Protein AF-A0A382YNT8-F1 (afdb_monomer)

InterPro domains:
  IPR006640 SprT-like [PF10263] (26-95)

Radius of gyration: 12.96 Å; Cα contacts (8 Å, |Δi|>4): 116; chains: 1; bounding box: 31×22×37 Å

Nearest PDB structures (foldseek):
  4qhi-assembly2_C  TM=8.032E-01  e=2.439E-04  Methanocaldococcus jannaschii DSM 2661
  4jiu-assembly1_A  TM=8.116E-01  e=7.242E-03  Pyrococcus abyssi GE5
  4jix-assembly1_A  TM=7.900E-01  e=1.741E-02  Methanocaldococcus jannaschii DSM 2661
  6mdx-assembly1_A  TM=7.678E-01  e=1.846E-02  Homo sapiens
  4jix-assembly1_B  TM=7.313E-01  e=2.332E-02  Methanocaldococcus jannaschii DSM 2661

Foldseek 3Di:
DPPPVVVVLLVLLCVLCVVLVNNVCSVQAAEEEDCVPPPDQWDEPQVSNYIYGHPCCSPVVVVCVSVRSNQRVLSNSLCVVPNPDDDRVHPSSVVD

Secondary structure (DSSP, 8-state):
--GGGHHHHHHHHHHHHHHHT-GGGGGG-EEEE-TT--S-SEEEEGGGTEEEE-GGGGTTTGGGHHHHHHHHHHHHHHHHHH-S-PPTT-HHHHT-

Mean predicted aligned error: 4.01 Å

pLDDT: mean 91.77, std 11.63, range [40.69, 98.25]

Sequence (96 aa):
MNFGRTTEIGPVVSRLCELWGIESIEDEITIEFSSRLTRSLGRTEPTKKTVRLNPDLLASLSKHLEEVLCHEIAHIATVQKYGESPLPHGKEWQSL

Structure (mmCIF, N/CA/C/O backbone):
data_AF-A0A382YNT8-F1
#
_entry.id   AF-A0A382YNT8-F1
#
loop_
_atom_site.group_PDB
_atom_site.id
_atom_site.type_symbol
_atom_site.label_atom_id
_atom_site.label_alt_id
_atom_site.label_comp_id
_atom_site.label_asym_id
_atom_site.label_entity_id
_atom_site.label_seq_id
_atom_site.pdb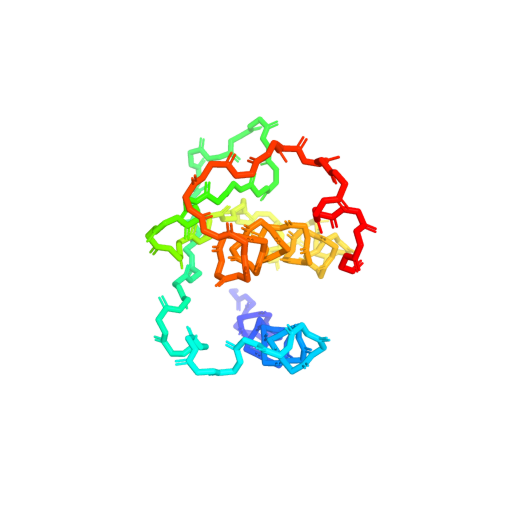x_PDB_ins_code
_atom_site.Cartn_x
_atom_site.Cartn_y
_atom_site.Cartn_z
_atom_site.occupancy
_atom_site.B_iso_or_equiv
_atom_site.auth_seq_id
_atom_site.auth_comp_id
_atom_site.auth_asym_id
_atom_site.auth_atom_id
_atom_site.pdbx_PDB_model_num
ATOM 1 N N . MET A 1 1 ? 11.243 -0.067 -20.800 1.00 40.69 1 MET A N 1
ATOM 2 C CA . MET A 1 1 ? 10.432 0.542 -19.722 1.00 40.69 1 MET A CA 1
ATOM 3 C C . MET A 1 1 ? 9.129 -0.243 -19.651 1.00 40.69 1 MET A C 1
ATOM 5 O O . MET A 1 1 ? 8.400 -0.249 -20.632 1.00 40.69 1 MET A O 1
ATOM 9 N N . ASN A 1 2 ? 8.904 -1.010 -18.579 1.00 44.53 2 ASN A N 1
ATOM 10 C CA . ASN A 1 2 ? 7.731 -1.884 -18.435 1.00 44.53 2 ASN A CA 1
ATOM 11 C C . ASN A 1 2 ? 6.557 -1.091 -17.850 1.00 44.53 2 ASN A C 1
ATOM 13 O O . ASN A 1 2 ? 6.389 -1.035 -16.637 1.00 44.53 2 ASN A O 1
ATOM 17 N N . PHE A 1 3 ? 5.755 -0.479 -18.720 1.00 50.22 3 PHE A N 1
ATOM 18 C CA . PHE A 1 3 ? 4.550 0.266 -18.332 1.00 50.22 3 PHE A CA 1
ATOM 19 C C . PHE A 1 3 ? 3.413 -0.640 -17.822 1.00 50.22 3 PHE A C 1
ATOM 21 O O . PHE A 1 3 ? 2.563 -0.189 -17.065 1.00 50.22 3 PHE A O 1
ATOM 28 N N . GLY A 1 4 ? 3.422 -1.930 -18.174 1.00 53.53 4 GLY A N 1
ATOM 29 C CA . GLY A 1 4 ? 2.348 -2.875 -17.842 1.00 53.53 4 GLY A CA 1
ATOM 30 C C . GLY A 1 4 ? 2.312 -3.389 -16.400 1.00 53.53 4 GLY A C 1
ATOM 31 O O . GLY A 1 4 ? 1.512 -4.262 -16.113 1.00 53.53 4 GLY A O 1
ATOM 32 N N . ARG A 1 5 ? 3.183 -2.924 -15.494 1.00 58.66 5 ARG A N 1
ATOM 33 C CA . ARG A 1 5 ? 3.119 -3.314 -14.068 1.00 58.66 5 ARG A CA 1
ATOM 34 C C . ARG A 1 5 ? 2.645 -2.222 -13.134 1.00 58.66 5 ARG A C 1
ATOM 36 O O . ARG A 1 5 ? 2.162 -2.527 -12.053 1.00 58.66 5 ARG A O 1
ATOM 43 N N . THR A 1 6 ? 2.690 -0.970 -13.572 1.00 62.91 6 THR A N 1
ATOM 44 C CA . THR A 1 6 ? 1.969 0.105 -12.887 1.00 62.91 6 THR A CA 1
ATOM 45 C C . THR A 1 6 ? 0.456 -0.126 -12.970 1.00 62.91 6 THR A C 1
ATOM 47 O O . THR A 1 6 ? -0.259 0.201 -12.032 1.00 62.91 6 THR A O 1
ATOM 50 N N . THR A 1 7 ? -0.021 -0.767 -14.044 1.00 64.75 7 THR A N 1
ATOM 51 C CA . THR A 1 7 ? -1.433 -1.135 -14.229 1.00 64.75 7 THR A CA 1
ATOM 52 C C . THR A 1 7 ? -1.923 -2.213 -13.263 1.00 64.75 7 THR A C 1
ATOM 54 O O . THR A 1 7 ? -3.112 -2.248 -12.985 1.00 64.75 7 THR A O 1
ATOM 57 N N . GLU A 1 8 ? -1.033 -3.050 -12.716 1.00 81.19 8 GLU A N 1
ATOM 58 C CA . GLU A 1 8 ? -1.392 -4.109 -11.754 1.00 81.19 8 GLU A CA 1
ATOM 59 C C . GLU A 1 8 ? -1.605 -3.570 -10.331 1.00 81.19 8 GLU A C 1
ATOM 61 O O . GLU A 1 8 ? -2.250 -4.214 -9.510 1.00 81.19 8 GLU A O 1
ATOM 66 N N . ILE A 1 9 ? -1.075 -2.382 -10.023 1.00 91.81 9 ILE A N 1
ATOM 67 C CA . ILE A 1 9 ? -1.136 -1.815 -8.670 1.00 91.81 9 ILE A CA 1
ATOM 68 C C . ILE A 1 9 ? -2.570 -1.434 -8.310 1.00 91.81 9 ILE A C 1
ATOM 70 O O . ILE A 1 9 ? -3.036 -1.810 -7.241 1.00 91.81 9 ILE A O 1
ATOM 74 N N . GLY A 1 10 ? -3.267 -0.724 -9.204 1.00 93.88 10 GLY A N 1
ATOM 75 C CA . GLY A 1 10 ? -4.640 -0.262 -8.974 1.00 93.88 10 GLY A CA 1
ATOM 76 C C . GLY A 1 10 ? -5.587 -1.405 -8.595 1.00 93.88 10 GLY A C 1
ATOM 77 O O . GLY A 1 10 ? -6.100 -1.395 -7.483 1.00 93.88 10 GLY A O 1
ATOM 78 N N . PRO A 1 11 ? -5.738 -2.448 -9.434 1.00 95.69 11 PRO A N 1
ATOM 79 C CA . PRO A 1 11 ? -6.602 -3.587 -9.127 1.00 95.69 11 PRO A CA 1
ATOM 80 C C . PRO A 1 11 ? -6.258 -4.307 -7.815 1.00 95.69 11 PRO A C 1
ATOM 82 O O . PRO A 1 11 ? -7.158 -4.766 -7.114 1.00 95.69 11 PRO A O 1
ATOM 85 N N . VAL A 1 12 ? -4.969 -4.412 -7.463 1.00 96.38 12 VAL A N 1
ATOM 86 C CA . VAL A 1 12 ? -4.548 -4.997 -6.179 1.00 96.38 12 VAL A CA 1
ATOM 87 C C . VAL A 1 12 ? -4.967 -4.103 -5.013 1.00 96.38 12 VAL A C 1
ATOM 89 O O . VAL A 1 12 ? -5.501 -4.616 -4.033 1.00 96.38 12 VAL A O 1
ATOM 92 N N . VAL A 1 13 ? -4.766 -2.785 -5.115 1.00 97.44 13 VAL A N 1
ATOM 93 C CA . VAL A 1 13 ? -5.189 -1.818 -4.091 1.00 97.44 13 VAL A CA 1
ATOM 94 C C . VAL A 1 13 ? -6.703 -1.872 -3.896 1.00 97.44 13 VAL A C 1
ATOM 96 O O . VAL A 1 13 ? -7.134 -2.063 -2.761 1.00 97.44 13 VAL A O 1
ATOM 99 N N . SER A 1 14 ? -7.493 -1.797 -4.972 1.00 97.62 14 SER A N 1
ATOM 100 C CA . SER A 1 14 ? -8.961 -1.851 -4.906 1.00 97.62 14 SER A CA 1
ATOM 101 C C . SER A 1 14 ? -9.441 -3.129 -4.219 1.00 97.62 14 SER A C 1
ATOM 103 O O . SER A 1 14 ? -10.222 -3.081 -3.273 1.00 97.62 14 SER A O 1
ATOM 105 N N . ARG A 1 15 ? -8.897 -4.287 -4.622 1.00 98.00 15 ARG A N 1
ATOM 106 C CA . ARG A 1 15 ? -9.261 -5.587 -4.041 1.00 98.00 15 ARG A CA 1
ATOM 107 C C . ARG A 1 15 ? -8.922 -5.678 -2.552 1.00 98.00 15 ARG A C 1
ATOM 109 O O . ARG A 1 15 ? -9.677 -6.271 -1.789 1.00 98.00 15 ARG A O 1
ATOM 116 N N . LEU A 1 16 ? -7.778 -5.141 -2.129 1.00 98.25 16 LEU A N 1
ATOM 117 C CA . LEU A 1 16 ? -7.393 -5.117 -0.714 1.00 98.25 16 LEU A CA 1
ATOM 118 C C . LEU A 1 16 ? -8.267 -4.146 0.091 1.00 98.25 16 LEU A C 1
ATOM 120 O O . LEU A 1 16 ? -8.621 -4.449 1.230 1.00 98.25 16 LEU A O 1
ATOM 124 N N . CYS A 1 17 ? -8.645 -3.009 -0.499 1.00 98.25 17 CYS A N 1
ATOM 125 C CA . CYS A 1 17 ? -9.551 -2.060 0.139 1.00 98.25 17 CYS A CA 1
ATOM 126 C C . CYS A 1 17 ? -10.942 -2.664 0.346 1.00 98.25 17 CYS A C 1
ATOM 128 O O . CYS A 1 17 ? -11.480 -2.550 1.445 1.00 98.25 17 CYS A O 1
ATOM 130 N N . GLU A 1 18 ? -11.471 -3.366 -0.658 1.00 98.19 18 GLU A N 1
ATOM 131 C CA . GLU A 1 18 ? -12.721 -4.130 -0.566 1.00 98.19 18 GLU A CA 1
ATOM 132 C C . GLU A 1 18 ? -12.622 -5.243 0.487 1.00 98.19 18 GLU A C 1
ATOM 134 O O . GLU A 1 18 ? -13.456 -5.331 1.388 1.00 98.19 18 GLU A O 1
ATOM 139 N N . LEU A 1 19 ? -11.557 -6.055 0.445 1.00 98.25 19 LEU A N 1
ATOM 140 C CA . LEU A 1 19 ? -11.329 -7.141 1.407 1.00 98.25 19 LEU A CA 1
ATOM 141 C C . LEU A 1 19 ? -11.366 -6.645 2.859 1.00 98.25 19 LEU A C 1
ATOM 143 O O . LEU A 1 19 ? -11.889 -7.325 3.745 1.00 98.25 19 LEU A O 1
ATOM 147 N N . TRP A 1 20 ? -10.813 -5.459 3.109 1.00 98.00 20 TRP A N 1
ATOM 148 C CA . TRP A 1 20 ? -10.750 -4.883 4.444 1.00 98.00 20 TRP A CA 1
ATOM 149 C C . TRP A 1 20 ? -11.835 -3.851 4.739 1.00 98.00 20 TRP A C 1
ATOM 151 O O . TRP A 1 20 ? -11.828 -3.327 5.853 1.00 98.00 20 TRP A O 1
ATOM 161 N N . GLY A 1 21 ? -12.786 -3.601 3.840 1.00 97.81 21 GLY A N 1
ATOM 162 C CA . GLY A 1 21 ? -13.878 -2.646 4.056 1.00 97.81 21 GLY A CA 1
ATOM 163 C C . GLY A 1 21 ? -13.390 -1.215 4.311 1.00 97.81 21 GLY A C 1
ATOM 164 O O . GLY A 1 21 ? -13.846 -0.565 5.256 1.00 97.81 21 GLY A O 1
ATOM 165 N N . ILE A 1 22 ? -12.378 -0.773 3.558 1.00 97.75 22 ILE A N 1
ATOM 166 C CA . ILE A 1 22 ? -11.779 0.572 3.630 1.00 97.75 22 ILE A CA 1
ATOM 167 C C . ILE A 1 22 ? -11.852 1.312 2.282 1.00 97.75 22 ILE A C 1
ATOM 169 O O . ILE A 1 22 ? -11.061 2.212 2.015 1.00 97.75 22 ILE A O 1
ATOM 173 N N . GLU A 1 23 ? -12.805 0.953 1.429 1.00 97.81 23 GLU A N 1
ATOM 174 C CA . GLU A 1 23 ? -13.015 1.512 0.086 1.00 97.81 23 GLU A CA 1
ATOM 175 C C . GLU A 1 23 ? -13.173 3.038 0.115 1.00 97.81 23 GLU A C 1
ATOM 177 O O . GLU A 1 23 ? -12.768 3.733 -0.811 1.00 97.81 23 GLU A O 1
ATOM 182 N N . SER A 1 24 ? -13.691 3.591 1.218 1.00 97.31 24 SER A N 1
ATOM 183 C CA . SER A 1 24 ? -13.878 5.036 1.386 1.00 97.31 24 SER A CA 1
ATOM 184 C C . SER A 1 24 ? -12.584 5.853 1.345 1.00 97.31 24 SER A C 1
ATOM 186 O O . SER A 1 24 ? -12.664 7.069 1.217 1.00 97.31 24 SER A O 1
ATOM 188 N N . ILE A 1 25 ? -11.420 5.218 1.528 1.00 96.88 25 ILE A N 1
ATOM 189 C CA . ILE A 1 25 ? -10.109 5.884 1.521 1.00 96.88 25 ILE A CA 1
ATOM 190 C C . ILE A 1 25 ? -9.228 5.460 0.341 1.00 96.88 25 ILE A C 1
ATOM 192 O O . ILE A 1 25 ? -8.058 5.835 0.309 1.00 96.88 25 ILE A O 1
ATOM 196 N N . GLU A 1 26 ? -9.749 4.674 -0.605 1.00 97.00 26 GLU A N 1
ATOM 197 C CA . GLU A 1 26 ? -8.971 4.133 -1.727 1.00 97.00 26 GLU A CA 1
ATOM 198 C C . GLU A 1 26 ? -8.273 5.243 -2.526 1.00 97.00 26 GLU A C 1
ATOM 200 O O . GLU A 1 26 ? -7.059 5.190 -2.726 1.00 97.00 26 GLU A O 1
ATOM 205 N N . ASP A 1 27 ? -9.010 6.301 -2.872 1.00 96.44 27 ASP A N 1
ATOM 206 C CA . ASP A 1 27 ? -8.497 7.456 -3.622 1.00 96.44 27 ASP A CA 1
ATOM 207 C C . ASP A 1 27 ? -7.475 8.298 -2.833 1.00 96.44 27 ASP A C 1
ATOM 209 O O . ASP A 1 27 ? -6.766 9.129 -3.403 1.00 96.44 27 ASP A O 1
ATOM 213 N N . GLU A 1 28 ? -7.380 8.102 -1.515 1.00 97.56 28 GLU A N 1
ATOM 214 C CA . GLU A 1 28 ? -6.384 8.764 -0.672 1.00 97.56 28 GLU A CA 1
ATOM 215 C C . GLU A 1 28 ? -5.074 7.961 -0.569 1.00 97.56 28 GLU A C 1
ATOM 217 O O . GLU A 1 28 ? -4.051 8.502 -0.135 1.00 97.56 28 GLU A O 1
ATOM 222 N N . ILE A 1 29 ? -5.077 6.676 -0.950 1.00 97.69 29 ILE A N 1
ATOM 223 C CA . ILE A 1 29 ? -3.888 5.825 -0.883 1.00 97.69 29 ILE A CA 1
ATOM 224 C C . ILE A 1 29 ? -2.931 6.198 -2.013 1.00 97.69 29 ILE A C 1
ATOM 226 O O . ILE A 1 29 ? -3.185 5.986 -3.196 1.00 97.69 29 ILE A O 1
ATOM 230 N N . THR A 1 30 ? -1.764 6.712 -1.634 1.00 97.50 30 THR A N 1
ATOM 231 C CA . THR A 1 30 ? -0.713 7.085 -2.584 1.00 97.50 30 THR A CA 1
ATOM 232 C C . THR A 1 30 ? 0.353 6.000 -2.651 1.00 97.50 30 THR A C 1
ATOM 234 O O . THR A 1 30 ? 0.957 5.657 -1.633 1.00 97.50 30 THR A O 1
ATOM 237 N N . ILE A 1 31 ? 0.631 5.495 -3.857 1.00 96.94 31 ILE A N 1
ATOM 238 C CA . ILE A 1 31 ? 1.718 4.543 -4.115 1.00 96.94 31 ILE A CA 1
ATOM 239 C C . ILE A 1 31 ? 2.876 5.265 -4.809 1.00 96.94 31 ILE A C 1
ATOM 241 O O . ILE A 1 31 ? 2.740 5.767 -5.924 1.00 96.94 31 ILE A O 1
ATOM 245 N N . GLU A 1 32 ? 4.040 5.284 -4.168 1.00 95.81 32 GLU A N 1
ATOM 246 C CA . GLU A 1 32 ? 5.259 5.907 -4.684 1.00 95.81 32 GLU A CA 1
ATOM 247 C C . GLU A 1 32 ? 6.373 4.873 -4.870 1.00 95.81 32 GLU A C 1
ATOM 249 O O . GLU A 1 32 ? 6.492 3.910 -4.113 1.00 95.81 32 GLU A O 1
ATOM 254 N N . PHE A 1 33 ? 7.269 5.116 -5.826 1.00 94.75 33 PHE A N 1
ATOM 255 C CA . PHE A 1 33 ? 8.498 4.339 -5.984 1.00 94.75 33 PHE A CA 1
ATOM 256 C C . PHE A 1 33 ? 9.706 5.162 -5.557 1.00 94.75 33 PHE A C 1
ATOM 258 O O . PHE A 1 33 ? 9.847 6.321 -5.943 1.00 94.75 33 PHE A O 1
ATOM 265 N N . SER A 1 34 ? 10.612 4.560 -4.785 1.00 93.75 34 SER A N 1
ATOM 266 C CA . SER A 1 34 ? 11.803 5.252 -4.289 1.00 93.75 34 SER A CA 1
ATOM 267 C C . SER A 1 34 ? 13.057 4.407 -4.448 1.00 93.75 34 SER A C 1
ATOM 269 O O . SER A 1 34 ? 13.243 3.406 -3.760 1.00 93.75 34 SER A O 1
ATOM 271 N N . SER A 1 35 ? 13.989 4.866 -5.287 1.00 91.88 35 SER A N 1
ATOM 272 C CA . SER A 1 35 ? 15.325 4.265 -5.429 1.00 91.88 35 SER A CA 1
ATOM 273 C C . SER A 1 35 ? 16.178 4.365 -4.158 1.00 91.88 35 SER A C 1
ATOM 275 O O . SER A 1 35 ? 17.220 3.724 -4.055 1.00 91.88 35 SER A O 1
ATOM 277 N N . ARG A 1 36 ? 15.737 5.150 -3.164 1.00 93.25 36 ARG A N 1
ATOM 278 C CA . ARG A 1 36 ? 16.376 5.247 -1.844 1.00 93.25 36 ARG A CA 1
ATOM 279 C C . ARG A 1 36 ? 15.973 4.102 -0.909 1.00 93.25 36 ARG A C 1
ATOM 281 O O . ARG A 1 36 ? 16.575 3.964 0.155 1.00 93.25 36 ARG A O 1
ATOM 288 N N . LEU A 1 37 ? 14.973 3.297 -1.274 1.00 92.06 37 LEU A N 1
ATOM 289 C CA . LEU A 1 37 ? 14.503 2.163 -0.483 1.00 92.06 37 LEU A CA 1
ATOM 290 C C . LEU A 1 37 ? 15.345 0.911 -0.780 1.00 92.06 37 LEU A C 1
ATOM 292 O O . LEU A 1 37 ? 14.934 0.026 -1.518 1.00 92.06 37 LEU A O 1
ATOM 296 N N . THR A 1 38 ? 16.558 0.852 -0.229 1.00 90.88 38 THR A N 1
ATOM 297 C CA . THR A 1 38 ? 17.543 -0.201 -0.554 1.00 90.88 38 THR A CA 1
ATOM 298 C C . THR A 1 38 ? 17.581 -1.365 0.436 1.00 90.88 38 THR A C 1
ATOM 300 O O . THR A 1 38 ? 18.130 -2.416 0.123 1.00 90.88 38 THR A O 1
ATOM 303 N N . ARG A 1 39 ? 17.025 -1.188 1.642 1.00 92.75 39 ARG A N 1
ATOM 304 C CA . ARG A 1 39 ? 17.047 -2.196 2.723 1.00 92.75 39 ARG A CA 1
ATOM 305 C C . ARG A 1 39 ? 15.721 -2.929 2.921 1.00 92.75 39 ARG A C 1
ATOM 307 O O . ARG A 1 39 ? 15.701 -3.941 3.611 1.00 92.75 39 ARG A O 1
ATOM 314 N N . SER A 1 40 ? 14.634 -2.412 2.358 1.00 94.69 40 SER A N 1
ATOM 315 C CA . SER A 1 40 ? 13.305 -3.023 2.389 1.00 94.69 40 SER A CA 1
ATOM 316 C C . SER A 1 40 ? 12.672 -2.962 1.000 1.00 94.69 40 SER A C 1
ATOM 318 O O . SER A 1 40 ? 13.135 -2.225 0.128 1.00 94.69 40 SER A O 1
ATOM 320 N N . LEU A 1 41 ? 11.632 -3.769 0.788 1.00 96.38 41 LEU A N 1
ATOM 321 C CA . LEU A 1 41 ? 10.866 -3.777 -0.461 1.00 96.38 41 LEU A CA 1
ATOM 322 C C . LEU A 1 41 ? 9.682 -2.810 -0.415 1.00 96.38 41 LEU A C 1
ATOM 324 O O . LEU A 1 41 ? 9.344 -2.216 -1.435 1.00 96.38 41 LEU A O 1
ATOM 328 N N . 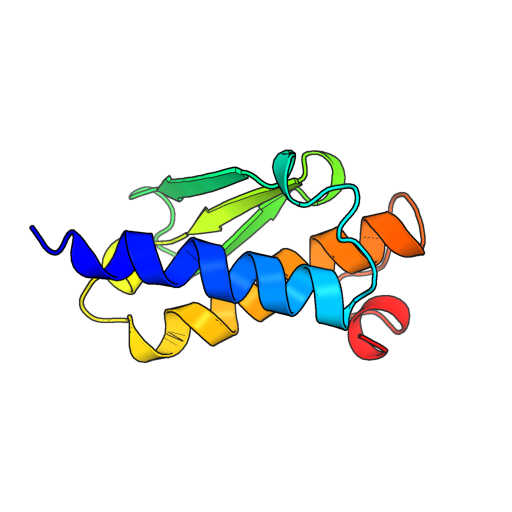GLY A 1 42 ? 9.103 -2.623 0.769 1.00 96.56 42 GLY A N 1
ATOM 329 C CA . GLY A 1 42 ? 8.024 -1.686 1.041 1.00 96.56 42 GLY A CA 1
ATOM 330 C C . GLY A 1 42 ? 8.288 -0.884 2.310 1.00 96.56 42 GLY A C 1
ATOM 331 O O . GLY A 1 42 ? 9.183 -1.203 3.109 1.0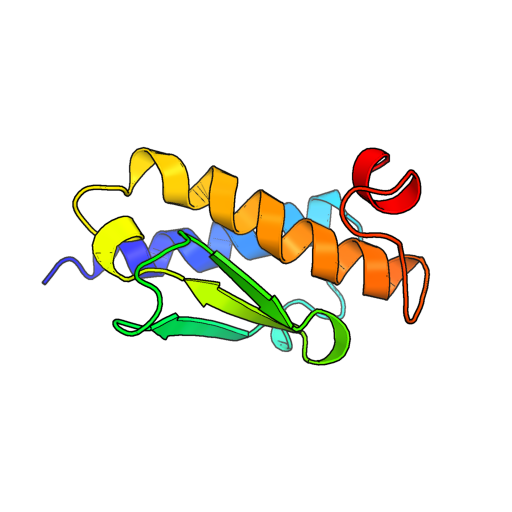0 96.56 42 GLY A O 1
ATOM 332 N N . ARG A 1 43 ? 7.557 0.219 2.429 1.00 96.88 43 ARG A N 1
ATOM 333 C CA . ARG A 1 43 ? 7.363 0.975 3.661 1.00 96.88 43 ARG A CA 1
ATOM 334 C C . ARG A 1 43 ? 6.085 1.791 3.551 1.00 96.88 43 ARG A C 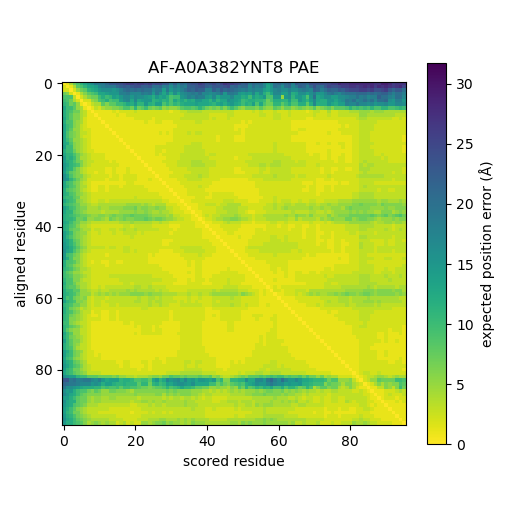1
ATOM 336 O O . ARG A 1 43 ? 5.898 2.481 2.553 1.00 96.88 43 ARG A O 1
ATOM 343 N N . THR A 1 44 ? 5.310 1.845 4.621 1.00 96.50 44 THR A N 1
ATOM 344 C CA . THR A 1 44 ? 4.127 2.700 4.712 1.00 96.50 44 THR A CA 1
ATOM 345 C C . THR A 1 44 ? 4.264 3.818 5.752 1.00 96.50 44 THR A C 1
ATOM 347 O O . THR A 1 44 ? 5.010 3.712 6.732 1.00 96.50 44 THR A O 1
ATOM 350 N N . GLU A 1 45 ? 3.542 4.912 5.528 1.00 95.56 45 GLU A N 1
ATOM 351 C CA . GLU A 1 45 ? 3.165 5.912 6.530 1.00 95.56 45 GLU A CA 1
ATOM 352 C C . GLU A 1 45 ? 1.636 5.834 6.712 1.00 95.56 45 GLU A C 1
ATOM 354 O O . GLU A 1 45 ? 0.911 6.525 5.990 1.00 95.56 45 GLU A O 1
ATOM 359 N N . PRO A 1 46 ? 1.126 5.004 7.647 1.00 95.06 46 PRO A N 1
ATOM 360 C CA . PRO A 1 46 ? -0.293 4.644 7.702 1.00 95.06 46 PRO A CA 1
ATOM 361 C C . PRO A 1 46 ? -1.257 5.826 7.827 1.00 95.06 46 PRO A C 1
ATOM 363 O O . PRO A 1 46 ? -2.237 5.909 7.095 1.00 95.06 46 PRO A O 1
ATOM 366 N N . THR A 1 47 ? -0.948 6.788 8.700 1.00 94.12 47 THR A N 1
ATOM 367 C CA . THR A 1 47 ? -1.786 7.980 8.929 1.00 94.12 47 THR A CA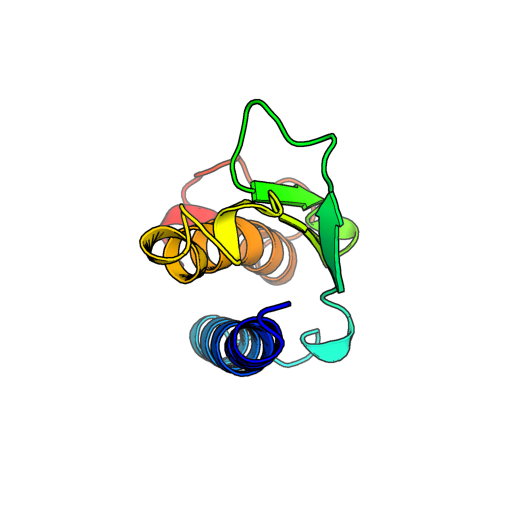 1
ATOM 368 C C . THR A 1 47 ? -1.839 8.911 7.719 1.00 94.12 47 THR A C 1
ATOM 370 O O . THR A 1 47 ? -2.822 9.620 7.529 1.00 94.12 47 THR A O 1
ATOM 373 N N . LYS A 1 48 ? -0.802 8.887 6.872 1.00 95.88 48 LYS A N 1
ATOM 374 C CA . LYS A 1 48 ? -0.739 9.639 5.609 1.00 95.88 48 LYS A CA 1
ATOM 375 C C . LYS A 1 48 ? -1.188 8.820 4.401 1.00 95.88 48 LYS A C 1
ATOM 377 O O . LYS A 1 48 ? -1.119 9.327 3.286 1.00 95.88 48 LYS A O 1
ATOM 382 N N . LYS A 1 49 ? -1.569 7.553 4.602 1.00 96.81 49 LYS A N 1
ATOM 383 C CA . LYS A 1 49 ? -1.998 6.626 3.545 1.00 96.81 49 LYS A CA 1
ATOM 384 C C . LYS A 1 49 ? -0.994 6.531 2.386 1.00 96.81 49 LYS A C 1
ATOM 386 O O . LYS A 1 49 ? -1.360 6.376 1.228 1.00 96.81 49 LYS A O 1
ATOM 391 N N . THR A 1 50 ? 0.298 6.650 2.690 1.00 98.00 50 THR A N 1
ATOM 392 C CA . THR A 1 50 ? 1.365 6.629 1.679 1.00 98.00 50 THR A CA 1
ATOM 393 C C . THR A 1 50 ? 2.139 5.322 1.759 1.00 98.00 50 THR A C 1
ATOM 395 O O . THR A 1 50 ? 2.731 5.025 2.796 1.00 98.00 50 THR A O 1
ATOM 398 N N . VAL A 1 51 ? 2.211 4.584 0.654 1.00 97.88 51 VAL A N 1
ATOM 399 C CA . VAL A 1 51 ? 3.054 3.395 0.491 1.00 97.88 51 VAL A CA 1
ATOM 400 C C . VAL A 1 51 ? 4.216 3.735 -0.432 1.00 97.88 51 VAL A C 1
ATOM 402 O O . VAL A 1 51 ? 4.027 4.227 -1.541 1.00 97.88 51 VAL A O 1
ATOM 405 N N . ARG A 1 52 ? 5.439 3.442 0.006 1.00 97.75 52 ARG A N 1
ATOM 406 C CA . ARG A 1 52 ? 6.656 3.560 -0.801 1.00 97.75 52 ARG A CA 1
ATOM 407 C C . ARG A 1 52 ? 7.223 2.189 -1.106 1.00 97.75 52 ARG A C 1
ATOM 409 O O . ARG A 1 52 ? 7.462 1.398 -0.198 1.00 97.75 52 ARG A O 1
ATOM 416 N N . LEU A 1 53 ? 7.500 1.947 -2.379 1.00 97.25 53 LEU A N 1
ATOM 417 C CA . LEU A 1 53 ? 7.973 0.675 -2.902 1.00 97.25 53 LEU A CA 1
ATOM 418 C C . LEU A 1 53 ? 9.378 0.796 -3.493 1.00 97.25 53 LEU A C 1
ATOM 420 O O . LEU A 1 53 ? 9.767 1.826 -4.056 1.00 97.25 53 LEU A O 1
ATOM 424 N N . ASN A 1 54 ? 10.139 -0.290 -3.396 1.00 96.31 54 ASN A N 1
ATOM 425 C CA . ASN A 1 54 ? 11.394 -0.439 -4.115 1.00 96.31 54 ASN A CA 1
ATOM 426 C C . ASN A 1 54 ? 11.092 -0.598 -5.626 1.00 96.31 54 ASN A C 1
ATOM 428 O O . ASN A 1 54 ? 10.296 -1.467 -5.992 1.00 96.31 54 ASN A O 1
ATOM 432 N N . PRO A 1 55 ? 11.721 0.196 -6.518 1.00 94.69 55 PRO A N 1
ATOM 433 C CA . PRO A 1 55 ? 11.531 0.105 -7.969 1.00 94.69 55 PRO A CA 1
ATOM 434 C C . PRO A 1 55 ? 11.766 -1.290 -8.567 1.00 94.69 55 PRO A C 1
ATOM 436 O O . PRO A 1 55 ? 11.152 -1.628 -9.580 1.00 94.69 55 PRO A O 1
ATOM 439 N N . ASP A 1 56 ? 12.593 -2.127 -7.937 1.00 94.06 56 ASP A N 1
ATOM 440 C CA . ASP A 1 56 ? 12.860 -3.498 -8.382 1.00 94.06 56 ASP A CA 1
ATOM 441 C C . ASP A 1 56 ? 11.608 -4.386 -8.338 1.00 94.06 56 ASP A C 1
ATOM 443 O O . ASP A 1 56 ? 11.530 -5.375 -9.072 1.00 94.06 56 ASP A O 1
ATOM 447 N N . LEU A 1 57 ? 10.579 -4.011 -7.565 1.00 94.06 57 LEU A N 1
ATOM 448 C CA . LEU A 1 57 ? 9.267 -4.667 -7.585 1.00 94.06 57 LEU A CA 1
ATOM 449 C C . LEU A 1 57 ? 8.548 -4.512 -8.937 1.00 94.06 57 LEU A C 1
ATOM 451 O O . LEU A 1 57 ? 7.711 -5.338 -9.285 1.00 94.06 57 LEU A O 1
ATOM 455 N N . LEU A 1 58 ? 8.908 -3.525 -9.762 1.00 91.62 58 LEU A N 1
ATOM 456 C CA . LEU A 1 58 ? 8.423 -3.436 -11.146 1.00 91.62 58 LEU A CA 1
ATOM 457 C C . LEU A 1 58 ? 9.255 -4.290 -12.115 1.00 91.62 58 LEU A C 1
ATOM 459 O O . LEU A 1 58 ? 8.847 -4.526 -13.257 1.00 91.62 58 LEU A O 1
ATOM 463 N N . ALA A 1 59 ? 10.405 -4.800 -11.677 1.00 90.00 59 ALA A N 1
ATOM 464 C CA . ALA A 1 59 ? 11.379 -5.509 -12.495 1.00 90.00 59 ALA A CA 1
ATOM 465 C C . ALA A 1 59 ? 11.719 -6.890 -11.901 1.00 90.00 59 ALA A C 1
ATOM 467 O O . ALA A 1 59 ? 10.907 -7.819 -11.980 1.00 90.00 59 ALA A O 1
ATOM 468 N N . SER A 1 60 ? 12.920 -7.039 -11.344 1.00 91.81 60 SER A N 1
ATOM 469 C CA . SER A 1 60 ? 13.508 -8.310 -10.902 1.00 91.81 60 SER A CA 1
ATOM 470 C C . SER A 1 60 ? 12.765 -8.964 -9.734 1.00 91.81 60 SER A C 1
ATOM 472 O O . SER A 1 60 ? 12.778 -10.187 -9.615 1.00 91.81 60 SER A O 1
ATOM 474 N N . LEU A 1 61 ? 12.077 -8.181 -8.899 1.00 92.12 61 LEU A N 1
ATOM 475 C CA . LEU A 1 61 ? 11.413 -8.647 -7.676 1.00 92.12 61 LEU A CA 1
ATOM 476 C C . LEU A 1 61 ? 9.890 -8.691 -7.775 1.00 92.12 61 LEU A C 1
ATOM 478 O O . LEU A 1 61 ? 9.215 -8.905 -6.775 1.00 92.12 61 LEU A O 1
ATOM 482 N N . SER A 1 62 ? 9.352 -8.550 -8.978 1.00 91.25 62 SER A N 1
ATOM 483 C CA . SER A 1 62 ? 7.911 -8.475 -9.238 1.00 91.25 62 SER A CA 1
ATOM 484 C C . SER A 1 62 ? 7.025 -9.579 -8.684 1.00 91.25 62 SER A C 1
ATOM 486 O O . SER A 1 62 ? 5.869 -9.312 -8.380 1.00 91.25 62 SER A O 1
ATOM 488 N N . LYS A 1 63 ? 7.554 -10.787 -8.484 1.00 93.44 63 LYS A N 1
ATOM 489 C CA . LYS A 1 63 ? 6.816 -11.868 -7.816 1.00 93.44 63 LYS A CA 1
ATOM 490 C C . LYS A 1 63 ? 6.412 -11.539 -6.369 1.00 93.44 63 LYS A C 1
ATOM 492 O O . LYS A 1 63 ? 5.543 -12.208 -5.837 1.00 93.44 63 LYS A O 1
ATOM 497 N N . HIS A 1 64 ? 7.036 -10.534 -5.749 1.00 95.62 64 HIS A N 1
ATOM 498 C CA . HIS A 1 64 ? 6.733 -10.082 -4.388 1.00 95.62 64 HIS A CA 1
ATOM 499 C C . HIS A 1 64 ? 5.876 -8.808 -4.357 1.00 95.62 64 HIS A C 1
ATOM 501 O O . HIS A 1 64 ? 5.571 -8.322 -3.275 1.00 95.62 64 HIS A O 1
ATOM 507 N N . LEU A 1 65 ? 5.521 -8.221 -5.510 1.00 95.00 65 LEU A N 1
ATOM 508 C CA . LEU A 1 65 ? 4.816 -6.933 -5.551 1.00 95.00 65 LEU A CA 1
ATOM 509 C C . LEU A 1 65 ? 3.489 -6.993 -4.791 1.00 95.00 65 LEU A C 1
ATOM 511 O O . LEU A 1 65 ? 3.222 -6.136 -3.956 1.00 95.00 65 LEU A O 1
ATOM 515 N N . GLU A 1 66 ? 2.687 -8.019 -5.058 1.00 95.81 66 GLU A N 1
ATOM 516 C CA . GLU A 1 66 ? 1.381 -8.187 -4.427 1.00 95.81 66 GLU A CA 1
ATOM 517 C C . GLU A 1 66 ? 1.491 -8.457 -2.921 1.00 95.81 66 GLU A C 1
ATOM 519 O O . GLU A 1 66 ? 0.760 -7.858 -2.138 1.00 95.81 66 GLU A O 1
ATOM 524 N N . GLU A 1 67 ? 2.445 -9.292 -2.501 1.00 97.12 67 GLU A N 1
ATOM 525 C CA . GLU A 1 67 ? 2.701 -9.577 -1.084 1.00 97.12 67 GLU A CA 1
ATOM 526 C C . GLU A 1 67 ? 3.134 -8.314 -0.324 1.00 97.12 67 GLU A C 1
ATOM 528 O O . GLU A 1 67 ? 2.631 -8.034 0.763 1.00 97.12 67 GLU A O 1
ATOM 533 N N . VAL A 1 68 ? 4.023 -7.511 -0.918 1.00 97.25 68 VAL A N 1
ATOM 534 C CA . VAL A 1 68 ? 4.468 -6.243 -0.327 1.00 97.25 68 VAL A CA 1
ATOM 535 C C . VAL A 1 68 ? 3.318 -5.234 -0.280 1.00 97.25 68 VAL A C 1
ATOM 537 O O . VAL A 1 68 ? 3.124 -4.600 0.750 1.00 97.25 68 VAL A O 1
ATOM 540 N N . LEU A 1 69 ? 2.518 -5.100 -1.344 1.00 97.50 69 LEU A N 1
ATOM 541 C CA . LEU A 1 69 ? 1.333 -4.233 -1.334 1.00 97.50 69 LEU A CA 1
ATOM 542 C C . LEU A 1 69 ? 0.344 -4.645 -0.241 1.00 97.50 69 LEU A C 1
ATOM 544 O O . LEU A 1 69 ? -0.085 -3.795 0.534 1.00 97.50 69 LEU A O 1
ATOM 548 N N . CYS A 1 70 ? 0.041 -5.941 -0.138 1.00 98.00 70 CYS A N 1
ATOM 549 C CA . CYS A 1 70 ? -0.795 -6.489 0.924 1.00 98.00 70 CYS A CA 1
ATOM 550 C C . CYS A 1 70 ? -0.251 -6.093 2.301 1.00 98.00 70 CYS A C 1
ATOM 552 O O . CYS A 1 70 ? -0.964 -5.493 3.100 1.00 98.00 70 CYS A O 1
ATOM 554 N N . HIS A 1 71 ? 1.041 -6.313 2.547 1.00 98.00 71 HIS A N 1
ATOM 555 C CA . HIS A 1 71 ? 1.671 -5.954 3.814 1.00 98.00 71 HIS A CA 1
ATOM 556 C C . HIS A 1 71 ? 1.527 -4.466 4.163 1.00 98.00 71 HIS A C 1
ATOM 558 O O . HIS A 1 71 ? 1.139 -4.112 5.278 1.00 98.00 71 HIS A O 1
ATOM 564 N N . GLU A 1 72 ? 1.870 -3.583 3.225 1.00 98.06 72 GLU A N 1
ATOM 565 C CA . GLU A 1 72 ? 1.907 -2.142 3.475 1.00 98.06 72 GLU A CA 1
ATOM 566 C C . GLU A 1 72 ? 0.503 -1.526 3.583 1.00 98.06 72 GLU A C 1
ATOM 568 O O . GLU A 1 72 ? 0.292 -0.615 4.390 1.00 98.06 72 GLU A O 1
ATOM 573 N N . ILE A 1 73 ? -0.470 -2.033 2.818 1.00 98.00 73 ILE A N 1
ATOM 574 C CA . ILE A 1 73 ? -1.867 -1.577 2.874 1.00 98.00 73 ILE A CA 1
ATOM 575 C C . ILE A 1 73 ? -2.564 -2.143 4.115 1.00 98.00 73 ILE A C 1
ATOM 577 O O . ILE A 1 73 ? -3.362 -1.429 4.716 1.00 98.00 73 ILE A O 1
ATOM 581 N N . ALA A 1 74 ? -2.207 -3.342 4.591 1.00 98.12 74 ALA A N 1
ATOM 582 C CA . ALA A 1 74 ? -2.739 -3.884 5.844 1.00 98.12 74 ALA A CA 1
ATOM 583 C C . ALA A 1 74 ? -2.464 -2.942 7.027 1.00 98.12 74 ALA A C 1
ATOM 585 O O . ALA A 1 74 ? -3.329 -2.725 7.873 1.00 98.12 74 ALA A O 1
ATOM 586 N N . HIS A 1 75 ? -1.297 -2.293 7.072 1.00 97.81 75 HIS A N 1
ATOM 587 C CA . HIS A 1 75 ? -1.012 -1.270 8.089 1.00 97.81 75 HIS A CA 1
ATOM 588 C C . HIS A 1 75 ? -1.927 -0.040 7.972 1.00 97.81 75 HIS A C 1
ATOM 590 O O . HIS A 1 75 ? -2.378 0.475 8.995 1.00 97.81 75 HIS A O 1
ATOM 596 N N . ILE A 1 76 ? -2.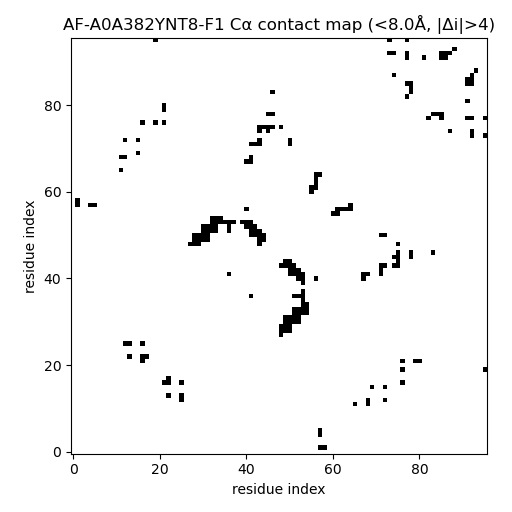230 0.419 6.751 1.00 97.69 76 ILE A N 1
ATOM 597 C CA . ILE A 1 76 ? -3.189 1.515 6.515 1.00 97.69 76 ILE A CA 1
ATOM 598 C C . ILE A 1 76 ? -4.589 1.089 6.967 1.00 97.69 76 ILE A C 1
ATOM 600 O O . ILE A 1 76 ? -5.224 1.809 7.734 1.00 97.69 76 ILE A O 1
ATOM 604 N N . ALA A 1 77 ? -5.041 -0.096 6.555 1.00 97.75 77 ALA A N 1
ATOM 605 C CA . ALA A 1 77 ? -6.337 -0.649 6.932 1.00 97.75 77 ALA A CA 1
ATOM 606 C C . ALA A 1 77 ? -6.471 -0.811 8.449 1.00 97.75 77 ALA A C 1
ATOM 608 O O . ALA A 1 77 ? -7.511 -0.486 9.021 1.00 97.75 77 ALA A O 1
ATOM 609 N N . THR A 1 78 ? -5.396 -1.237 9.116 1.00 97.62 78 THR A N 1
ATOM 610 C CA . THR A 1 78 ? -5.361 -1.345 10.577 1.00 97.62 78 THR A CA 1
ATOM 611 C C . THR A 1 78 ? -5.578 0.027 11.220 1.00 97.62 78 THR A C 1
ATOM 613 O O . THR A 1 78 ? -6.419 0.167 12.103 1.00 97.62 78 THR A O 1
ATOM 616 N N . VAL A 1 79 ? -4.882 1.071 10.760 1.00 96.50 79 VAL A N 1
ATOM 617 C CA . VAL A 1 79 ? -5.083 2.431 11.292 1.00 96.50 79 VAL A CA 1
ATOM 618 C C . VAL A 1 79 ? -6.481 2.964 10.981 1.00 96.50 79 VAL A C 1
ATOM 620 O O . VAL A 1 79 ? -7.115 3.555 11.850 1.00 96.50 79 VAL A O 1
ATOM 623 N N . GLN A 1 80 ? -6.999 2.714 9.780 1.00 96.38 80 GLN A N 1
ATOM 624 C CA . GLN A 1 80 ? -8.337 3.157 9.388 1.00 96.38 80 GLN A CA 1
ATOM 625 C C . GLN A 1 80 ? -9.434 2.530 10.261 1.00 96.38 80 GLN A C 1
ATOM 627 O O . GLN A 1 80 ? -10.400 3.202 10.616 1.00 96.38 80 GLN A O 1
ATOM 632 N N . LYS A 1 81 ? -9.289 1.249 10.618 1.00 95.69 81 LYS A N 1
ATOM 633 C CA . LYS A 1 81 ? -10.288 0.499 11.395 1.00 95.69 81 LYS A CA 1
ATOM 634 C C . LYS A 1 81 ? -10.170 0.698 12.903 1.00 95.69 81 LYS A C 1
ATOM 636 O O . LYS A 1 81 ? -11.188 0.709 13.590 1.00 95.69 81 LYS A O 1
ATOM 641 N N . TYR A 1 82 ? -8.949 0.824 13.419 1.00 94.56 82 TYR A N 1
ATOM 642 C CA . TYR A 1 82 ? -8.676 0.778 14.861 1.00 94.56 82 TYR A CA 1
ATOM 643 C C . TYR A 1 82 ? -8.115 2.092 15.428 1.00 94.56 82 TYR A C 1
ATOM 645 O O . TYR A 1 82 ? -7.945 2.206 16.641 1.00 94.56 82 TYR A O 1
ATOM 653 N N . GLY A 1 83 ? -7.881 3.101 14.584 1.00 90.88 83 GLY A N 1
ATOM 654 C CA . GLY A 1 83 ? -7.412 4.427 14.979 1.00 90.88 83 GLY A CA 1
ATOM 655 C C . GLY A 1 83 ? -5.890 4.580 14.972 1.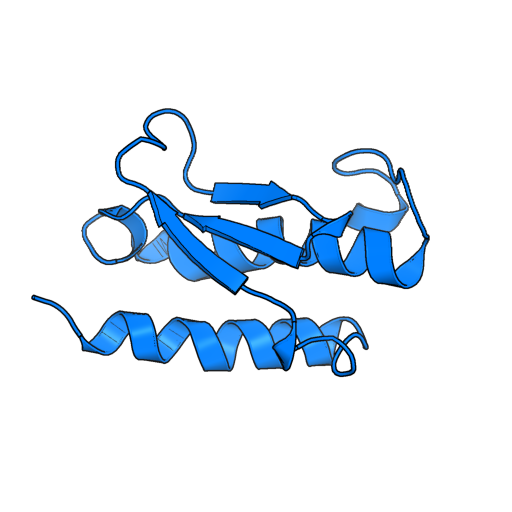00 90.88 83 GLY A C 1
ATOM 656 O O . GLY A 1 83 ? -5.145 3.771 14.421 1.00 90.88 83 GLY A O 1
ATOM 657 N N . GLU A 1 84 ? -5.410 5.671 15.567 1.00 76.31 84 GLU A N 1
ATOM 658 C CA . GLU A 1 84 ? -3.992 6.026 15.557 1.00 76.31 84 GLU A CA 1
ATOM 659 C C . GLU A 1 84 ? -3.207 5.193 16.589 1.00 76.31 84 GLU A C 1
ATOM 661 O O . GLU A 1 84 ? -3.454 5.287 17.789 1.00 76.31 84 GLU A O 1
ATOM 666 N N . SER A 1 85 ? -2.191 4.452 16.127 1.00 79.94 85 SER A N 1
ATOM 667 C CA . SER A 1 85 ? -1.213 3.653 16.912 1.00 79.94 85 SER A CA 1
ATOM 668 C C . SER A 1 85 ? -1.495 2.155 17.176 1.00 79.94 85 SER A C 1
ATOM 670 O O . SER A 1 85 ? -1.158 1.668 18.259 1.00 79.94 85 SER A O 1
ATOM 672 N N . PRO A 1 86 ? -2.016 1.363 16.217 1.00 81.44 86 PRO A N 1
ATOM 673 C CA . PRO A 1 86 ? -1.951 -0.090 16.322 1.00 81.44 86 PRO A CA 1
ATOM 674 C C . PRO A 1 86 ? -0.490 -0.556 16.324 1.00 81.44 86 PRO A C 1
ATOM 676 O O . PRO A 1 86 ? 0.380 0.033 15.673 1.00 81.44 86 PRO A O 1
ATOM 679 N N . LEU A 1 87 ? -0.211 -1.629 17.064 1.00 88.25 87 LEU A N 1
ATOM 680 C CA . LEU A 1 87 ? 1.124 -2.218 17.077 1.00 88.25 87 LEU A CA 1
ATOM 681 C C . LEU A 1 87 ? 1.461 -2.775 15.685 1.00 88.25 87 LEU A C 1
ATOM 683 O O . LEU 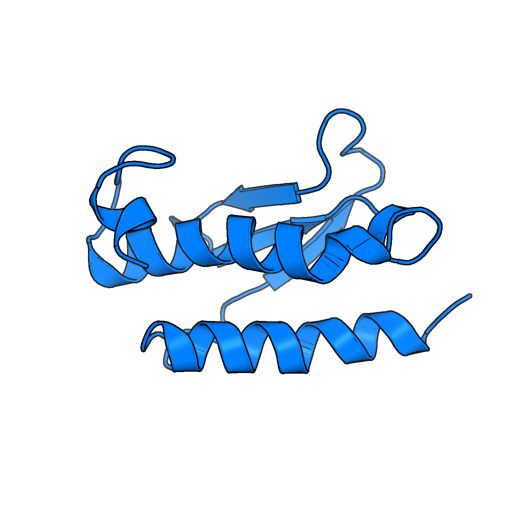A 1 87 ? 0.609 -3.434 15.080 1.00 88.25 87 LEU A O 1
ATOM 687 N N . PRO A 1 88 ? 2.699 -2.587 15.189 1.00 88.75 88 PRO A N 1
ATOM 688 C CA . PRO A 1 88 ? 3.149 -3.263 13.979 1.00 88.75 88 PRO A CA 1
ATOM 689 C C . PRO A 1 88 ? 2.949 -4.773 14.124 1.00 88.75 88 PRO A C 1
ATOM 691 O O . PRO A 1 88 ? 3.449 -5.371 15.078 1.00 88.75 88 PRO A O 1
ATOM 694 N N . HIS A 1 89 ? 2.181 -5.369 13.206 1.00 93.44 89 HIS A N 1
ATOM 695 C CA . HIS A 1 89 ? 1.835 -6.800 13.224 1.00 93.44 89 HIS A CA 1
ATOM 696 C C . HIS A 1 89 ? 1.129 -7.259 14.514 1.00 93.44 89 HIS A C 1
ATOM 698 O O . HIS A 1 89 ? 1.226 -8.427 14.898 1.00 93.44 89 HIS A O 1
ATOM 704 N N . GLY A 1 90 ? 0.433 -6.338 15.190 1.00 92.19 90 GLY A N 1
ATOM 705 C CA . GLY A 1 90 ? -0.391 -6.601 16.369 1.00 92.19 90 GLY A CA 1
ATOM 706 C C . GLY A 1 90 ? -1.643 -7.424 16.059 1.00 92.19 90 GLY A C 1
ATOM 707 O O . GLY A 1 90 ? -1.860 -7.852 14.928 1.00 92.19 90 GLY A O 1
ATOM 708 N N . LYS A 1 91 ? -2.493 -7.638 17.069 1.00 94.88 91 LYS A N 1
ATOM 709 C CA . LYS A 1 91 ? -3.711 -8.457 16.924 1.00 94.88 91 LYS A CA 1
ATOM 710 C C . LYS A 1 91 ? -4.659 -7.891 15.875 1.00 94.88 91 LYS A C 1
ATOM 712 O O . LYS A 1 91 ? -5.246 -8.647 15.115 1.00 94.88 91 LYS A O 1
ATOM 717 N N . GLU A 1 92 ? -4.770 -6.571 15.834 1.00 95.50 92 GLU A N 1
ATOM 718 C CA . GLU A 1 92 ? -5.578 -5.830 14.876 1.00 95.50 92 GLU A CA 1
ATOM 719 C C . GLU A 1 92 ? -5.093 -6.096 13.448 1.00 95.50 92 GLU A C 1
ATOM 721 O O . GLU A 1 92 ? -5.885 -6.466 12.589 1.00 95.50 92 GLU A O 1
ATOM 726 N N . TRP A 1 93 ? -3.780 -6.014 13.224 1.00 96.12 93 TRP A N 1
ATOM 727 C CA . TRP A 1 93 ? -3.171 -6.296 11.925 1.00 96.12 93 TRP A CA 1
ATOM 728 C C . TRP A 1 93 ? -3.307 -7.773 11.537 1.00 96.12 93 TRP A C 1
ATOM 730 O O . TRP A 1 93 ? -3.605 -8.084 10.396 1.00 96.12 93 TRP A O 1
ATOM 740 N N . GLN A 1 94 ? -3.122 -8.696 12.487 1.00 93.75 94 GLN A N 1
ATOM 741 C CA . GLN A 1 94 ? -3.249 -10.143 12.256 1.00 93.75 94 GLN A CA 1
ATOM 742 C C . GLN A 1 94 ? -4.690 -10.596 11.991 1.00 93.75 94 GLN A C 1
ATOM 744 O O . GLN A 1 94 ? -4.893 -11.704 11.503 1.00 93.75 94 GLN A O 1
ATOM 749 N N . SER A 1 95 ? -5.677 -9.784 12.376 1.00 92.88 95 SER A N 1
ATOM 750 C CA . SER A 1 95 ? -7.097 -10.057 12.134 1.00 92.88 95 SER A CA 1
ATOM 751 C C . SER A 1 95 ? -7.590 -9.619 10.752 1.00 92.88 95 SER A C 1
ATOM 753 O O . SER A 1 95 ? -8.756 -9.860 10.435 1.00 92.88 95 SER A O 1
ATOM 755 N N . LEU A 1 96 ? -6.725 -8.962 9.971 1.00 90.25 96 LEU A N 1
ATOM 756 C CA . LEU A 1 96 ? -6.972 -8.586 8.582 1.00 90.25 96 LEU A CA 1
ATOM 757 C C . LEU A 1 96 ? -6.754 -9.755 7.615 1.00 90.25 96 LEU A C 1
ATOM 759 O O . LEU A 1 96 ? -5.941 -10.655 7.919 1.00 90.25 96 LEU A O 1
#

Solvent-accessible 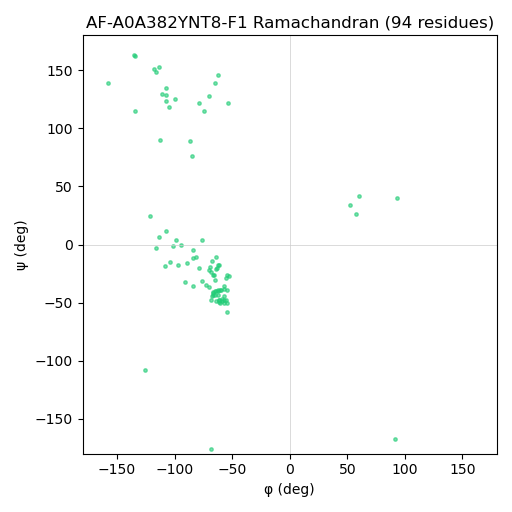surface area (backbone atoms only — not comparable to full-atom values): 5636 Å² total; per-residue (Å²): 134,77,68,78,52,67,66,53,48,56,63,51,50,54,52,51,24,57,75,67,73,43,57,95,48,51,93,59,52,42,80,44,72,33,91,83,45,78,89,48,63,56,48,57,43,45,96,70,32,34,37,39,30,22,57,49,36,71,55,90,44,38,92,43,39,64,61,42,49,50,56,40,47,43,48,26,51,34,32,74,76,74,37,94,81,71,56,88,80,27,73,69,43,66,71,104

Organism: NCBI:txid408172